Protein AF-A0A914K8G0-F1 (afdb_monomer)

pLDDT: mean 84.27, std 13.59, range [43.78, 97.12]

Foldseek 3Di:
DDKDFDDDPHDTPDIDDPDDPVRVVVVVVVVVVVVPCVVVPDPPPPPPPDDDPVRVVVVVVVVVVVVVVCVCVDPVVVVVVVVPDPVVVLQVVQQDPNDGDVVSSVVVSVVCCVPPNDDDPPAAQDPPPRHGFDPVQWDWDDDDPCCCPVVVDPTDIDTDD

Sequence (161 aa):
MPTFVFISENGEIDRMQGASPQGLKTKIQNWINYLGPVAAAAPSKPNPKAANEAEKSWLSQFVKYSDKVMEYEDEIAQTLAKSLIPLEELLKKVSLDGKRNDFLLASDLMNWFHDEFFEWTDTPKCKSCNEKTSKDTRSNGTPTEEEKNEGDAQRVEVYFC

Structure (mmCIF, N/CA/C/O backbone):
data_AF-A0A914K8G0-F1
#
_entry.id   AF-A0A914K8G0-F1
#
loop_
_atom_site.group_PDB
_atom_site.id
_atom_site.type_symbol
_atom_site.label_atom_id
_atom_site.label_alt_id
_atom_site.label_comp_id
_atom_site.label_asym_id
_atom_site.label_entity_id
_atom_site.label_seq_id
_atom_site.pdbx_PDB_ins_code
_atom_site.Cartn_x
_atom_site.Cartn_y
_atom_site.Cartn_z
_atom_site.occupancy
_atom_site.B_iso_or_equiv
_atom_site.auth_seq_id
_atom_site.auth_comp_id
_atom_site.auth_asym_id
_atom_site.auth_atom_id
_atom_site.pdbx_PDB_model_num
ATOM 1 N N . MET A 1 1 ? 13.741 27.099 -10.796 1.00 59.41 1 MET A N 1
ATOM 2 C CA . MET A 1 1 ? 14.178 26.724 -12.162 1.00 59.41 1 MET A CA 1
ATOM 3 C C . MET A 1 1 ? 15.545 26.069 -12.066 1.00 59.41 1 MET A C 1
ATOM 5 O O . MET A 1 1 ? 16.414 26.685 -11.458 1.00 59.41 1 MET A O 1
ATOM 9 N N . PRO A 1 2 ? 15.739 24.854 -12.603 1.00 69.88 2 PRO A N 1
ATOM 10 C CA . PRO A 1 2 ? 17.043 24.200 -12.587 1.00 69.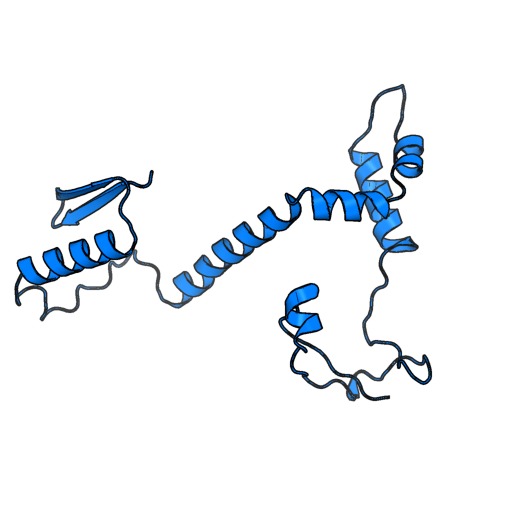88 2 PRO A CA 1
ATOM 11 C C . PRO A 1 2 ? 18.041 24.964 -13.466 1.00 69.88 2 PRO A C 1
ATOM 13 O O . PRO A 1 2 ? 17.684 25.470 -14.535 1.00 69.88 2 PRO A O 1
ATOM 16 N N . THR A 1 3 ? 19.285 25.047 -13.000 1.00 79.31 3 THR A N 1
ATOM 17 C CA . THR A 1 3 ? 20.401 25.674 -13.714 1.00 79.31 3 THR A CA 1
ATOM 18 C C . THR A 1 3 ? 21.428 24.603 -14.039 1.00 79.31 3 THR A C 1
ATOM 20 O O . THR A 1 3 ? 21.918 23.919 -13.146 1.00 79.31 3 THR A O 1
ATOM 23 N N . PHE A 1 4 ? 21.753 24.466 -15.316 1.00 80.25 4 PHE A N 1
ATOM 24 C CA . PHE A 1 4 ? 22.742 23.533 -15.831 1.00 80.25 4 PHE A CA 1
ATOM 25 C C . PHE A 1 4 ? 24.057 24.272 -16.053 1.00 80.25 4 PHE A C 1
ATOM 27 O O . PHE A 1 4 ? 24.072 25.337 -16.671 1.00 80.25 4 PHE A O 1
ATOM 34 N N . VAL A 1 5 ? 25.149 23.712 -15.544 1.00 82.62 5 VAL A N 1
ATOM 35 C CA . VAL A 1 5 ? 26.502 24.253 -15.692 1.00 82.62 5 VAL A CA 1
ATOM 36 C C . VAL A 1 5 ? 27.320 23.251 -16.496 1.00 82.62 5 VAL A C 1
ATOM 38 O O . VAL A 1 5 ? 27.313 22.058 -16.194 1.00 82.62 5 VAL A O 1
ATOM 41 N N . PHE A 1 6 ? 28.001 23.729 -17.528 1.00 79.44 6 PHE A N 1
ATOM 42 C CA . PHE A 1 6 ? 28.878 22.940 -18.380 1.00 79.44 6 PHE A CA 1
ATOM 43 C C . PHE A 1 6 ? 30.317 23.241 -17.971 1.00 79.44 6 PHE A C 1
ATOM 45 O O . PHE A 1 6 ? 30.693 24.405 -17.848 1.00 79.44 6 PHE A O 1
ATOM 52 N N . ILE A 1 7 ? 31.119 22.204 -17.735 1.00 80.38 7 ILE A N 1
ATOM 53 C CA . ILE A 1 7 ? 32.484 22.328 -17.208 1.00 80.38 7 ILE A CA 1
ATOM 54 C C . ILE A 1 7 ? 33.422 21.488 -18.080 1.00 80.38 7 ILE A C 1
ATOM 56 O O . ILE A 1 7 ? 33.103 20.340 -18.387 1.00 80.38 7 ILE A O 1
ATOM 60 N N . SER A 1 8 ? 34.577 22.044 -18.453 1.00 78.12 8 SER A N 1
ATOM 61 C CA . SER A 1 8 ? 35.662 21.334 -19.146 1.00 78.12 8 SER A CA 1
ATOM 62 C C . SER A 1 8 ? 37.015 21.768 -18.588 1.00 78.12 8 SER A C 1
ATOM 64 O O . SER A 1 8 ? 37.175 22.932 -18.234 1.00 78.12 8 SER A O 1
ATOM 66 N N . GLU A 1 9 ? 37.968 20.834 -18.483 1.00 64.69 9 GLU A N 1
ATOM 67 C CA . GLU A 1 9 ? 39.376 21.081 -18.104 1.00 64.69 9 GLU A CA 1
ATOM 68 C C . GLU A 1 9 ? 39.568 22.100 -16.957 1.00 64.69 9 GLU A C 1
ATOM 70 O O . GLU A 1 9 ? 40.454 22.949 -16.988 1.00 64.69 9 GLU A O 1
ATOM 75 N N . ASN A 1 10 ? 38.740 21.972 -15.911 1.00 60.72 10 ASN A N 1
ATOM 76 C CA . ASN A 1 10 ? 38.751 22.765 -14.670 1.00 60.72 10 ASN A CA 1
ATOM 77 C C . ASN A 1 10 ? 38.126 24.174 -14.729 1.00 60.72 10 ASN A C 1
ATOM 79 O O . ASN A 1 10 ? 38.303 24.945 -13.786 1.00 60.72 10 ASN A O 1
ATOM 83 N N . GLY A 1 11 ? 37.350 24.503 -15.766 1.00 69.81 11 GLY A N 1
ATOM 84 C CA . GLY A 1 11 ? 36.607 25.763 -15.860 1.00 69.81 11 GLY A CA 1
ATOM 85 C C . GLY A 1 11 ? 35.144 25.575 -16.256 1.00 69.81 11 GLY A C 1
ATOM 86 O O . GLY A 1 11 ? 34.799 24.661 -17.007 1.00 69.81 11 GLY A O 1
ATOM 87 N N . GLU A 1 12 ? 34.272 26.450 -15.753 1.00 80.88 12 GLU A N 1
ATOM 88 C CA . GLU A 1 12 ? 32.914 26.589 -16.281 1.00 80.88 12 GLU A CA 1
ATOM 89 C C . GLU A 1 12 ? 32.993 27.160 -17.699 1.00 80.88 12 GLU A C 1
ATOM 91 O O . GLU A 1 12 ? 33.496 28.263 -17.907 1.00 80.88 12 GLU A O 1
ATOM 96 N N . ILE A 1 13 ? 32.516 26.384 -18.669 1.00 78.69 13 ILE A N 1
ATOM 97 C CA . ILE A 1 13 ? 32.504 26.756 -20.085 1.00 78.69 13 ILE A CA 1
ATOM 98 C C . ILE A 1 13 ? 31.170 27.375 -20.502 1.00 78.69 13 ILE A C 1
ATOM 100 O O . ILE A 1 13 ? 31.128 28.141 -21.460 1.00 78.69 13 ILE A O 1
ATOM 104 N N . ASP A 1 14 ? 30.074 27.049 -19.808 1.00 79.50 14 ASP A N 1
ATOM 105 C CA . ASP A 1 14 ? 28.744 27.544 -20.159 1.00 79.50 14 ASP A CA 1
ATOM 106 C C . ASP A 1 14 ? 27.739 27.343 -19.013 1.00 79.50 14 ASP A C 1
ATOM 108 O O . ASP A 1 14 ? 27.896 26.462 -18.164 1.00 79.50 14 ASP A O 1
ATOM 112 N N . ARG A 1 15 ? 26.646 28.107 -19.034 1.00 84.38 15 ARG A N 1
ATOM 113 C CA . ARG A 1 15 ? 25.532 28.003 -18.087 1.00 84.38 15 ARG A CA 1
ATOM 114 C C . ARG A 1 15 ? 24.197 28.113 -18.811 1.00 84.38 15 ARG A C 1
ATOM 116 O O . ARG A 1 15 ? 24.047 28.828 -19.800 1.00 84.38 15 ARG A O 1
ATOM 123 N N . MET A 1 16 ? 23.191 27.392 -18.333 1.00 79.38 16 MET A N 1
ATOM 124 C CA . MET A 1 16 ? 21.840 27.442 -18.883 1.00 79.38 16 MET A CA 1
ATOM 125 C C . MET A 1 16 ? 20.802 27.344 -17.771 1.00 79.38 16 MET A C 1
ATOM 127 O O . MET A 1 16 ? 20.732 26.341 -17.072 1.00 79.38 16 MET A O 1
ATOM 131 N N . GLN A 1 17 ? 19.973 28.370 -17.613 1.00 79.12 17 GLN A N 1
ATOM 132 C CA . GLN A 1 17 ? 18.918 28.400 -16.602 1.00 79.12 17 GLN A CA 1
ATOM 133 C C . GLN A 1 17 ? 17.561 28.100 -17.248 1.00 79.12 17 GLN A C 1
ATOM 135 O O . GLN A 1 17 ? 17.196 28.730 -18.236 1.00 79.12 17 GLN A O 1
ATOM 140 N N . GLY A 1 18 ? 16.812 27.142 -16.697 1.00 69.25 18 GLY A N 1
ATOM 141 C CA . GLY A 1 18 ? 15.442 26.848 -17.131 1.00 69.25 18 GLY A CA 1
ATOM 142 C C . GLY A 1 18 ? 15.301 26.158 -18.489 1.00 69.25 18 GLY A C 1
ATOM 143 O O . GLY A 1 18 ? 14.327 26.408 -19.191 1.00 69.25 18 GLY A O 1
ATOM 144 N N . ALA A 1 19 ? 16.256 25.313 -18.880 1.00 63.25 19 ALA A N 1
ATOM 145 C CA . ALA A 1 19 ? 16.222 24.637 -20.175 1.00 63.25 19 ALA A CA 1
ATOM 146 C C . ALA A 1 19 ? 15.122 23.563 -20.265 1.00 63.25 19 ALA A C 1
ATOM 148 O O . ALA A 1 19 ? 14.969 22.753 -19.350 1.00 63.25 19 ALA A O 1
ATOM 149 N N . SER A 1 20 ? 14.427 23.497 -21.406 1.00 72.31 20 SER A N 1
ATOM 150 C CA . SER A 1 20 ? 13.657 22.307 -21.783 1.00 72.31 20 SER A CA 1
ATOM 151 C C . SER A 1 20 ? 14.610 21.129 -22.066 1.00 72.31 20 SER A C 1
ATOM 153 O O . SER A 1 20 ? 15.748 21.359 -22.496 1.00 72.31 20 SER A O 1
ATOM 155 N N . PRO A 1 21 ? 14.185 19.865 -21.874 1.00 75.62 21 PRO A N 1
ATOM 156 C CA . PRO A 1 21 ? 15.040 18.691 -22.098 1.00 75.62 21 PRO A CA 1
ATOM 157 C C . PRO A 1 21 ? 15.693 18.655 -23.490 1.00 75.62 21 PRO A C 1
ATOM 159 O O . PRO A 1 21 ? 16.854 18.274 -23.643 1.00 75.62 21 PRO A O 1
ATOM 162 N N . GLN A 1 22 ? 14.968 19.109 -24.512 1.00 77.81 22 GLN A N 1
ATOM 163 C CA . GLN A 1 22 ? 15.439 19.203 -25.890 1.00 77.81 22 GLN A CA 1
ATOM 164 C C . GLN A 1 22 ? 16.498 20.299 -26.046 1.00 77.81 22 GLN A C 1
ATOM 166 O O . GLN A 1 22 ? 17.524 20.061 -26.678 1.00 77.81 22 GLN A O 1
ATOM 171 N N . GLY A 1 23 ? 16.294 21.468 -25.426 1.00 78.38 23 GLY A N 1
ATOM 172 C CA . GLY A 1 23 ? 17.271 22.559 -25.439 1.00 78.38 23 GLY A CA 1
ATOM 173 C C . GLY A 1 23 ? 18.592 22.160 -24.780 1.00 78.38 23 GLY A C 1
ATOM 174 O O . GLY A 1 23 ? 19.662 22.449 -25.317 1.00 78.38 23 GLY A O 1
ATOM 175 N N . LEU A 1 24 ? 18.520 21.418 -23.671 1.00 79.75 24 LEU A N 1
ATOM 176 C CA . LEU A 1 24 ? 19.697 20.862 -23.006 1.00 79.75 24 LEU A CA 1
ATOM 177 C C . LEU A 1 24 ? 20.433 19.860 -23.910 1.00 79.75 24 LEU A C 1
ATOM 179 O O . LEU A 1 24 ? 21.649 19.955 -24.070 1.00 79.75 24 LEU A O 1
ATOM 183 N N . LYS A 1 25 ? 19.700 18.940 -24.549 1.00 79.62 25 LYS A N 1
ATOM 184 C CA . LYS A 1 25 ? 20.268 17.924 -25.450 1.00 79.62 25 LYS A CA 1
ATOM 185 C C . LYS A 1 25 ? 21.004 18.546 -26.638 1.00 79.62 25 LYS A C 1
ATOM 187 O O . LYS A 1 25 ? 22.133 18.150 -26.920 1.00 79.62 25 LYS A O 1
ATOM 192 N N . THR A 1 26 ? 20.406 19.540 -27.290 1.00 81.06 26 THR A N 1
ATOM 193 C CA . THR A 1 26 ? 21.040 20.258 -28.406 1.00 81.06 26 THR A CA 1
ATOM 194 C C . THR A 1 26 ? 22.317 20.959 -27.953 1.00 81.06 26 THR A C 1
ATOM 196 O O . THR A 1 26 ? 23.341 20.890 -28.628 1.00 81.06 26 THR A O 1
ATOM 199 N N . LYS A 1 27 ? 22.289 21.591 -26.774 1.00 79.62 27 LYS A N 1
ATOM 200 C CA . LYS A 1 27 ? 23.448 22.302 -26.226 1.00 79.62 27 LYS A CA 1
ATOM 201 C C . LYS A 1 27 ? 24.607 21.346 -25.912 1.00 79.62 27 LYS A C 1
ATOM 203 O O . LYS A 1 27 ? 25.747 21.652 -26.245 1.00 79.62 27 LYS A O 1
ATOM 208 N N . ILE A 1 28 ? 24.311 20.158 -25.377 1.00 77.69 28 ILE A N 1
ATOM 209 C CA . ILE A 1 28 ? 25.293 19.078 -25.170 1.00 77.69 28 ILE A CA 1
ATOM 210 C C . ILE A 1 28 ? 25.904 18.625 -26.505 1.00 77.69 28 ILE A C 1
ATOM 212 O O . ILE A 1 28 ? 27.123 18.534 -26.625 1.00 77.69 28 ILE A O 1
ATOM 216 N N . GLN A 1 29 ? 25.077 18.370 -27.522 1.00 78.50 29 GLN A N 1
ATOM 217 C CA . GLN A 1 29 ? 25.548 17.916 -28.836 1.00 78.50 29 GLN A CA 1
ATOM 218 C C . GLN A 1 29 ? 26.435 18.955 -29.531 1.00 78.50 29 GLN A C 1
ATOM 220 O O . GLN A 1 29 ? 27.447 18.597 -30.128 1.00 78.50 29 GLN A O 1
ATOM 225 N N . ASN A 1 30 ? 26.105 20.241 -29.406 1.00 79.94 30 ASN A N 1
ATOM 226 C CA . ASN A 1 30 ? 26.916 21.324 -29.957 1.00 79.94 30 ASN A CA 1
ATOM 227 C C . ASN A 1 30 ? 28.311 21.371 -29.329 1.00 79.94 30 ASN A C 1
ATOM 229 O O . ASN A 1 30 ? 29.295 21.498 -30.054 1.00 79.94 30 ASN A O 1
ATOM 233 N N . TRP A 1 31 ? 28.409 21.213 -28.006 1.00 76.06 31 TRP A N 1
ATOM 234 C CA . TRP A 1 31 ? 29.698 21.161 -27.315 1.00 76.06 31 TRP A CA 1
ATOM 235 C C . TRP A 1 31 ? 30.521 19.928 -27.705 1.00 76.06 31 TRP A C 1
ATOM 237 O O . TRP A 1 31 ? 31.720 20.051 -27.941 1.00 76.06 31 TRP A O 1
ATOM 247 N N . ILE A 1 32 ? 29.878 18.767 -27.866 1.00 69.38 32 ILE A N 1
ATOM 248 C CA . ILE A 1 32 ? 30.532 17.548 -28.373 1.00 69.38 32 ILE A CA 1
ATOM 249 C C . ILE A 1 32 ? 31.111 17.777 -29.778 1.00 69.38 32 ILE A C 1
ATOM 251 O O . ILE A 1 32 ? 32.236 17.371 -30.054 1.00 69.38 32 ILE A O 1
ATOM 255 N N . ASN A 1 33 ? 30.372 18.464 -30.652 1.00 70.44 33 ASN A N 1
ATOM 256 C CA . ASN A 1 33 ? 30.799 18.733 -32.025 1.00 70.44 33 ASN A CA 1
ATOM 257 C C . ASN A 1 33 ? 31.897 19.810 -32.112 1.00 70.44 33 ASN A C 1
ATOM 259 O O . ASN A 1 33 ? 32.807 19.687 -32.930 1.00 70.44 33 ASN A O 1
ATOM 263 N N . TYR A 1 34 ? 31.832 20.852 -31.273 1.00 65.25 34 TYR A N 1
ATOM 264 C CA . TYR A 1 34 ? 32.803 21.954 -31.248 1.00 65.25 34 TYR A CA 1
ATOM 265 C C . TYR A 1 34 ? 34.207 21.500 -30.816 1.00 65.25 34 TYR A C 1
ATOM 267 O O . TYR A 1 34 ? 35.203 22.038 -31.289 1.00 65.25 34 TYR A O 1
ATOM 275 N N . LEU A 1 35 ? 34.298 20.474 -29.964 1.00 62.22 35 LEU A N 1
ATOM 276 C CA . LEU A 1 35 ? 35.571 19.939 -29.465 1.00 62.22 35 LEU A CA 1
ATOM 277 C C . LEU A 1 35 ? 36.327 19.046 -30.477 1.00 62.22 35 LEU A C 1
ATOM 279 O O . LEU A 1 35 ? 37.465 18.658 -30.213 1.00 62.22 35 LEU A O 1
ATOM 283 N N . GLY A 1 36 ? 35.753 18.771 -31.655 1.00 48.75 36 GLY A N 1
ATOM 284 C CA . GLY A 1 36 ? 36.438 18.113 -32.774 1.00 48.75 36 GLY A CA 1
ATOM 285 C C . GLY A 1 36 ? 36.899 16.659 -32.524 1.00 48.75 36 GLY A C 1
ATOM 286 O O . GLY A 1 36 ? 36.740 16.105 -31.435 1.00 48.75 36 GLY A O 1
ATOM 287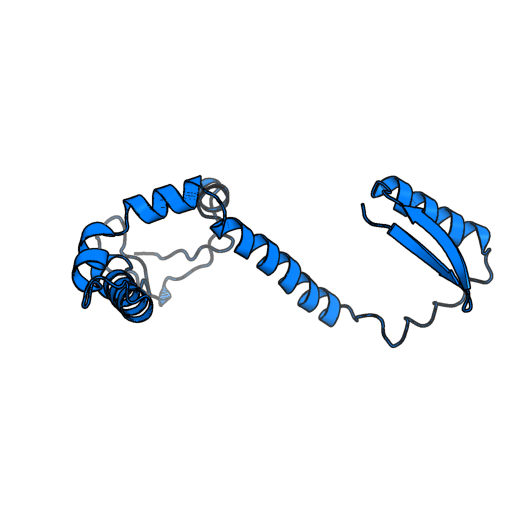 N N . PRO A 1 37 ? 37.501 15.989 -33.532 1.00 47.59 37 PRO A N 1
ATOM 288 C CA . PRO A 1 37 ? 37.754 14.541 -33.511 1.00 47.59 37 PRO A CA 1
ATOM 289 C C . PRO A 1 37 ? 38.815 14.084 -32.498 1.00 47.59 37 PRO A C 1
ATOM 291 O O . PRO A 1 37 ? 38.985 12.884 -32.295 1.00 47.59 37 PRO A O 1
ATOM 294 N N . VAL A 1 38 ? 39.520 15.009 -31.841 1.00 46.81 38 VAL A N 1
ATOM 295 C CA . VAL A 1 38 ? 40.530 14.678 -30.821 1.00 46.81 38 VAL A CA 1
ATOM 296 C C . VAL A 1 38 ? 39.865 14.168 -29.533 1.00 46.81 38 VAL A C 1
ATOM 298 O O . VAL A 1 38 ? 40.448 13.351 -28.825 1.00 46.81 38 VAL A O 1
ATOM 301 N N . ALA A 1 39 ? 38.606 14.548 -29.282 1.00 48.62 39 ALA A N 1
ATOM 302 C CA . ALA A 1 39 ? 37.797 14.022 -28.180 1.00 48.62 39 ALA A CA 1
ATOM 303 C C . ALA A 1 39 ? 36.964 12.779 -28.560 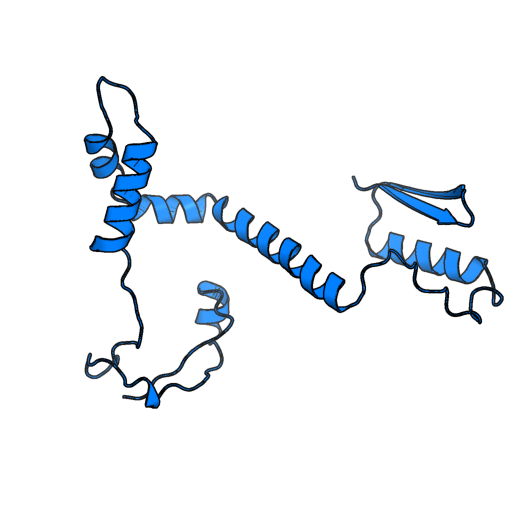1.00 48.62 39 ALA A C 1
ATOM 305 O O . ALA A 1 39 ? 36.456 12.092 -27.678 1.00 48.62 39 ALA A O 1
ATOM 306 N N . ALA A 1 40 ? 36.825 12.471 -29.856 1.00 45.78 40 ALA A N 1
ATOM 307 C CA . ALA A 1 40 ? 36.001 11.359 -30.345 1.00 45.78 40 ALA A CA 1
ATOM 308 C C . ALA A 1 40 ? 36.755 10.016 -30.453 1.00 45.78 40 ALA A C 1
ATOM 310 O O . ALA A 1 40 ? 36.120 8.979 -30.628 1.00 45.78 40 ALA A O 1
ATOM 311 N N . ALA A 1 41 ? 38.091 10.018 -30.357 1.00 43.78 41 ALA A N 1
ATOM 312 C CA . ALA A 1 41 ? 38.924 8.822 -30.549 1.00 43.78 41 ALA A CA 1
ATOM 313 C C . ALA A 1 41 ? 39.561 8.261 -29.264 1.00 43.78 41 ALA A C 1
ATOM 315 O O . ALA A 1 41 ? 40.095 7.154 -29.283 1.00 43.78 41 ALA A O 1
ATOM 316 N N . ALA A 1 42 ? 39.488 8.973 -28.141 1.00 45.12 42 ALA A N 1
ATOM 317 C CA . ALA A 1 42 ? 39.772 8.380 -26.842 1.00 45.12 42 ALA A CA 1
ATOM 318 C C . ALA A 1 42 ? 38.424 8.094 -26.177 1.00 45.12 42 ALA A C 1
ATOM 320 O O . ALA A 1 42 ? 37.655 9.043 -26.015 1.00 45.12 42 ALA A O 1
ATOM 321 N N . PRO A 1 43 ? 38.098 6.848 -25.772 1.00 46.25 43 PRO A N 1
ATOM 322 C CA . PRO A 1 43 ? 37.035 6.673 -24.796 1.00 46.25 43 PRO A CA 1
ATOM 323 C C . PRO A 1 43 ? 37.424 7.574 -23.628 1.00 46.25 43 PRO A C 1
ATOM 325 O O . PRO A 1 43 ? 38.476 7.363 -23.014 1.00 46.25 43 PRO A O 1
ATOM 328 N N . SER A 1 44 ? 36.651 8.638 -23.389 1.00 51.88 44 SER A N 1
ATOM 329 C CA . SER A 1 44 ? 36.800 9.433 -22.182 1.00 51.88 44 SER A CA 1
ATOM 330 C C . SER A 1 44 ? 36.810 8.411 -21.062 1.00 51.88 44 SER A C 1
ATOM 332 O O . SER A 1 44 ? 35.852 7.648 -20.923 1.00 51.88 44 SER A O 1
ATOM 334 N N . LYS A 1 45 ? 37.955 8.265 -20.373 1.00 50.19 45 LYS A N 1
ATOM 335 C CA . LYS A 1 45 ? 38.054 7.302 -19.276 1.00 50.19 45 LYS A CA 1
ATOM 336 C C . LYS A 1 45 ? 36.836 7.598 -18.412 1.00 50.19 45 LYS A C 1
ATOM 338 O O . LYS A 1 45 ? 36.722 8.758 -17.996 1.00 50.19 45 LYS A O 1
ATOM 343 N N . PRO A 1 46 ? 35.893 6.644 -18.255 1.00 57.34 46 PRO A N 1
ATOM 344 C CA . PRO A 1 46 ? 34.673 6.908 -17.519 1.00 57.34 46 PRO A CA 1
ATOM 345 C C . PRO A 1 46 ? 35.128 7.516 -16.209 1.00 57.34 46 PRO A C 1
ATOM 347 O O . PRO A 1 46 ? 36.059 6.981 -15.596 1.00 57.34 46 PRO A O 1
ATOM 350 N N . ASN A 1 47 ? 34.597 8.703 -15.888 1.00 67.44 47 ASN A N 1
ATOM 351 C CA . ASN A 1 47 ? 34.986 9.416 -14.680 1.00 67.44 47 ASN A CA 1
ATOM 352 C C . ASN A 1 47 ? 35.033 8.358 -13.571 1.00 67.44 47 ASN A C 1
ATOM 354 O O . ASN A 1 47 ? 34.023 7.686 -13.376 1.00 67.44 47 ASN A O 1
ATOM 358 N N . PRO A 1 48 ? 36.176 8.134 -12.901 1.00 68.38 48 PRO A N 1
ATOM 359 C CA . PRO A 1 48 ? 36.301 7.037 -11.945 1.00 68.38 48 PRO A CA 1
ATOM 360 C C . PRO A 1 48 ? 35.325 7.183 -10.767 1.00 68.38 48 PRO A C 1
ATOM 362 O O . PRO A 1 48 ? 35.182 6.264 -9.972 1.00 68.38 48 PRO A O 1
ATOM 365 N N . LYS A 1 49 ? 34.660 8.343 -10.659 1.00 73.75 49 LYS A N 1
ATOM 366 C CA . LYS A 1 49 ? 33.585 8.647 -9.713 1.00 73.75 49 LYS A CA 1
ATOM 367 C C . LYS A 1 49 ? 32.175 8.630 -10.326 1.00 73.75 49 LYS A C 1
ATOM 369 O O . LYS A 1 49 ? 31.224 8.966 -9.629 1.00 73.75 49 LYS A O 1
ATOM 374 N N . ALA A 1 50 ? 32.019 8.346 -11.618 1.00 78.50 50 ALA A N 1
ATOM 375 C CA . ALA A 1 50 ? 30.704 8.180 -12.226 1.00 78.50 50 ALA A CA 1
ATOM 376 C C . ALA A 1 50 ? 30.111 6.837 -11.809 1.00 78.50 50 ALA A C 1
ATOM 378 O O . ALA A 1 50 ? 30.810 5.825 -11.808 1.00 78.50 50 ALA A O 1
ATOM 379 N N . ALA A 1 51 ? 28.813 6.849 -11.505 1.00 81.69 51 ALA A N 1
ATOM 380 C CA . ALA A 1 51 ? 28.084 5.645 -11.154 1.00 81.69 51 ALA A CA 1
ATOM 381 C C . ALA A 1 51 ? 28.174 4.613 -12.290 1.00 81.69 51 ALA A C 1
ATOM 383 O O . ALA A 1 51 ? 27.911 4.935 -13.456 1.00 81.69 51 ALA A O 1
ATOM 384 N N . ASN A 1 52 ? 28.530 3.378 -11.953 1.00 88.75 52 ASN A N 1
ATOM 385 C CA . ASN A 1 52 ? 28.456 2.245 -12.868 1.00 88.75 52 ASN A CA 1
ATOM 386 C C . ASN A 1 52 ? 26.987 1.848 -13.130 1.00 88.75 52 ASN A C 1
ATOM 388 O O . ASN A 1 52 ? 26.069 2.360 -12.495 1.00 88.75 52 ASN A O 1
ATOM 392 N N . GLU A 1 53 ? 26.729 0.948 -14.080 1.00 88.69 53 GLU A N 1
ATOM 393 C CA . GLU A 1 53 ? 25.348 0.577 -14.444 1.00 88.69 53 GLU A CA 1
ATOM 394 C C . GLU A 1 53 ? 24.555 -0.060 -13.291 1.00 88.69 53 GLU A C 1
ATOM 396 O O . GLU A 1 53 ? 23.360 0.203 -13.150 1.00 88.69 53 GLU A O 1
ATOM 401 N N . ALA A 1 54 ? 25.206 -0.836 -12.419 1.00 90.62 54 ALA A N 1
ATOM 402 C CA . ALA A 1 54 ? 24.552 -1.399 -11.240 1.00 90.62 54 ALA A CA 1
ATOM 403 C C . ALA A 1 54 ? 24.191 -0.299 -10.229 1.00 90.62 54 ALA A C 1
ATOM 405 O O . ALA A 1 54 ? 23.077 -0.272 -9.710 1.00 90.62 54 ALA A O 1
ATOM 406 N N . GLU A 1 55 ? 25.096 0.655 -10.009 1.00 88.12 55 GLU A N 1
ATOM 407 C CA . GLU A 1 55 ? 24.854 1.827 -9.167 1.00 88.12 55 GLU A CA 1
ATOM 408 C C . GLU A 1 55 ? 23.741 2.701 -9.744 1.00 88.12 55 GLU A C 1
ATOM 410 O O . GLU A 1 55 ? 22.861 3.114 -9.001 1.00 88.12 55 GLU A O 1
ATOM 415 N N . LYS A 1 56 ? 23.699 2.926 -11.062 1.00 89.19 56 LYS A N 1
ATOM 416 C CA . LYS A 1 56 ? 22.591 3.641 -11.717 1.00 89.19 56 LYS A CA 1
ATOM 417 C C . LYS A 1 56 ? 21.260 2.918 -11.531 1.00 89.19 56 LYS A C 1
ATOM 419 O O . LYS A 1 56 ? 20.266 3.564 -11.214 1.00 89.19 56 LYS A O 1
ATOM 424 N N . SER A 1 57 ? 21.239 1.595 -11.704 1.00 89.88 57 SER A N 1
ATOM 425 C CA . SER A 1 57 ? 20.036 0.779 -11.506 1.00 89.88 57 SER A CA 1
ATOM 426 C C . SER A 1 57 ? 19.577 0.736 -10.049 1.00 89.88 57 SER A C 1
ATOM 428 O O . SER A 1 57 ? 18.399 0.512 -9.788 1.00 89.88 57 SER A O 1
ATOM 430 N N . TRP A 1 58 ? 20.489 0.890 -9.096 1.00 91.88 58 TRP A N 1
ATOM 431 C CA . TRP A 1 58 ? 20.152 1.008 -7.683 1.00 91.88 58 TRP A CA 1
ATOM 432 C C . TRP A 1 58 ? 19.658 2.420 -7.352 1.00 91.88 58 TRP A C 1
ATOM 434 O O . TRP A 1 58 ? 18.605 2.577 -6.741 1.00 91.88 58 TRP A O 1
ATOM 444 N N . LEU A 1 59 ? 20.351 3.454 -7.837 1.00 90.62 59 LEU A N 1
ATOM 445 C CA . LEU A 1 59 ? 19.975 4.857 -7.653 1.00 90.62 59 LEU A CA 1
ATOM 446 C C . LEU A 1 59 ? 18.599 5.172 -8.251 1.00 90.62 59 LEU A C 1
ATOM 448 O O . LEU A 1 59 ? 17.838 5.940 -7.665 1.00 90.62 59 LEU A O 1
ATOM 452 N N . SER A 1 60 ? 18.239 4.554 -9.378 1.00 90.38 60 SER A N 1
ATOM 453 C CA . SER A 1 60 ? 16.914 4.727 -9.981 1.00 90.38 60 SER A CA 1
ATOM 454 C C . SER A 1 60 ? 15.774 4.215 -9.092 1.00 90.38 60 SER A C 1
ATOM 456 O O . SER A 1 60 ? 14.656 4.718 -9.202 1.00 90.38 60 SER A O 1
ATOM 458 N N . GLN A 1 61 ? 16.038 3.285 -8.164 1.00 91.50 61 GLN A N 1
ATOM 459 C CA . GLN A 1 61 ? 15.030 2.828 -7.204 1.00 91.50 61 GLN A CA 1
ATOM 460 C C . GLN A 1 61 ? 14.611 3.955 -6.256 1.00 91.50 61 GLN A C 1
ATOM 462 O O . GLN A 1 61 ? 13.432 4.053 -5.932 1.00 91.50 61 GLN A O 1
ATOM 467 N N . PHE A 1 62 ? 15.530 4.845 -5.859 1.00 91.50 62 PHE A N 1
ATOM 468 C CA . PHE A 1 62 ? 15.197 5.973 -4.979 1.00 91.50 62 PHE A CA 1
ATOM 469 C C . PHE A 1 62 ? 14.209 6.934 -5.624 1.00 91.50 62 PHE A C 1
ATOM 471 O O . PHE A 1 62 ? 13.301 7.386 -4.941 1.00 91.50 62 PHE A O 1
ATOM 478 N N . VAL A 1 63 ? 14.357 7.199 -6.926 1.00 90.94 63 VAL A N 1
ATOM 479 C CA . VAL A 1 63 ? 13.415 8.045 -7.676 1.00 90.94 63 VAL A CA 1
ATOM 480 C C . VAL A 1 63 ? 12.024 7.412 -7.663 1.00 90.94 63 VAL A C 1
ATOM 482 O O . VAL A 1 63 ? 11.042 8.058 -7.315 1.00 90.94 63 VAL A O 1
ATOM 485 N N . LYS A 1 64 ? 11.946 6.104 -7.932 1.00 87.56 64 LYS A N 1
ATOM 486 C CA . LYS A 1 64 ? 10.676 5.372 -7.873 1.00 87.56 64 LYS A CA 1
ATOM 487 C C . LYS A 1 64 ? 10.025 5.454 -6.486 1.00 87.56 64 LYS A C 1
ATOM 489 O O . LYS A 1 64 ? 8.819 5.652 -6.388 1.00 87.56 64 LYS A O 1
ATOM 494 N N . TYR A 1 65 ? 10.799 5.279 -5.415 1.00 89.69 65 TYR A N 1
ATOM 495 C CA . TYR A 1 65 ? 10.259 5.347 -4.056 1.00 89.69 65 TYR A CA 1
ATOM 496 C C . TYR A 1 65 ? 9.905 6.771 -3.624 1.00 89.69 65 TYR A C 1
ATOM 498 O O . TYR A 1 65 ? 8.925 6.932 -2.904 1.00 89.69 65 TYR A O 1
ATOM 506 N N . SER A 1 66 ? 10.644 7.794 -4.068 1.00 92.69 66 SER A N 1
ATOM 507 C CA . SER A 1 66 ? 10.274 9.183 -3.786 1.00 92.69 66 SER A CA 1
ATOM 508 C C . SER A 1 66 ? 8.943 9.539 -4.430 1.00 92.69 66 SER A C 1
ATOM 510 O O . SER A 1 66 ? 8.109 10.143 -3.766 1.00 92.69 66 SER A O 1
ATOM 512 N N . ASP A 1 67 ? 8.717 9.098 -5.670 1.00 88.94 67 ASP A N 1
ATOM 513 C CA . ASP A 1 67 ? 7.447 9.319 -6.364 1.00 88.94 67 ASP A CA 1
ATOM 514 C C . ASP A 1 67 ? 6.302 8.586 -5.649 1.00 88.94 67 ASP A C 1
ATOM 516 O O . ASP A 1 67 ? 5.252 9.172 -5.404 1.00 88.94 67 ASP A O 1
ATOM 520 N N . LYS A 1 68 ? 6.538 7.343 -5.206 1.00 89.06 68 LYS A N 1
ATOM 521 C CA . LYS A 1 68 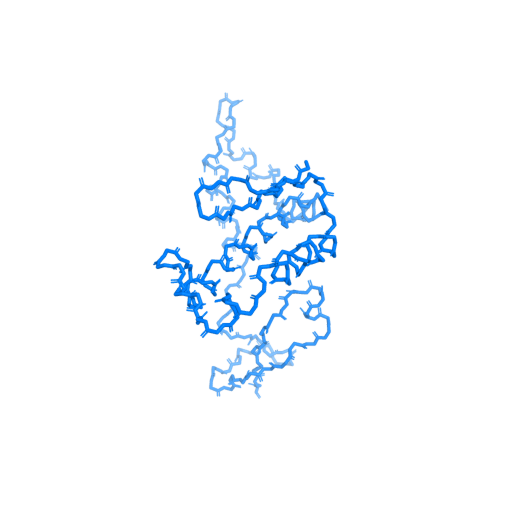? 5.536 6.546 -4.483 1.00 89.06 68 LYS A CA 1
ATOM 522 C C . LYS A 1 68 ? 5.130 7.154 -3.137 1.00 89.06 68 LYS A C 1
ATOM 524 O O . LYS A 1 68 ? 3.977 7.054 -2.743 1.00 89.06 68 LYS A O 1
ATOM 529 N N . VAL A 1 69 ? 6.051 7.795 -2.416 1.00 93.06 69 VAL A N 1
ATOM 530 C CA . VAL A 1 69 ? 5.714 8.471 -1.148 1.00 93.06 69 VAL A CA 1
ATOM 531 C C . VAL A 1 69 ? 4.751 9.638 -1.380 1.00 93.06 69 VAL A C 1
ATOM 533 O O . VAL A 1 69 ? 3.884 9.876 -0.544 1.00 93.06 69 VAL A O 1
ATOM 536 N N . MET A 1 70 ? 4.851 10.318 -2.525 1.00 92.50 70 MET A N 1
ATOM 537 C CA . MET A 1 70 ? 3.946 11.418 -2.862 1.00 92.50 70 MET A CA 1
ATOM 538 C C . MET A 1 70 ? 2.500 10.956 -3.085 1.00 92.50 70 MET A C 1
ATOM 540 O O . MET A 1 70 ? 1.593 11.766 -2.929 1.00 92.50 70 MET A O 1
ATOM 544 N N . GLU A 1 71 ? 2.259 9.677 -3.397 1.00 90.31 71 GLU A N 1
ATOM 545 C CA . GLU A 1 71 ? 0.900 9.124 -3.528 1.00 90.31 71 GLU A CA 1
ATOM 546 C C . GLU A 1 71 ? 0.109 9.240 -2.213 1.00 90.31 71 GLU A C 1
ATOM 548 O O . GLU A 1 71 ? -1.100 9.460 -2.239 1.00 90.31 71 GLU A O 1
ATOM 553 N N . TYR A 1 72 ? 0.777 9.171 -1.054 1.00 93.94 72 TYR A N 1
ATOM 554 C CA . TYR A 1 72 ? 0.122 9.338 0.251 1.00 93.94 72 TYR A CA 1
ATOM 555 C C . TYR A 1 72 ? -0.324 10.779 0.532 1.00 93.94 72 TYR A C 1
ATOM 557 O O . TYR A 1 72 ? -1.110 10.999 1.456 1.00 93.94 72 TYR A O 1
ATOM 565 N N . GLU A 1 73 ? 0.156 11.753 -0.244 1.00 95.44 73 GLU A N 1
ATOM 566 C CA . GLU A 1 73 ? -0.225 13.165 -0.129 1.00 95.44 73 GLU A CA 1
ATOM 567 C C . GLU A 1 73 ? -1.482 13.507 -0.950 1.00 95.44 73 GLU A C 1
ATOM 569 O O . GLU A 1 73 ? -1.973 14.631 -0.868 1.00 95.44 73 GLU A O 1
ATOM 574 N N . ASP A 1 74 ? -2.032 12.560 -1.723 1.00 95.00 74 ASP A N 1
ATOM 575 C CA . ASP A 1 74 ? -3.288 12.772 -2.446 1.00 95.00 74 ASP A CA 1
ATOM 576 C C . ASP A 1 74 ? -4.475 12.922 -1.480 1.00 95.00 74 ASP A C 1
ATOM 578 O O . ASP A 1 74 ? -4.818 12.020 -0.709 1.00 95.00 74 ASP A O 1
ATOM 582 N N . GLU A 1 75 ? -5.143 14.074 -1.539 1.00 96.81 75 GLU A N 1
ATOM 583 C CA . GLU A 1 75 ? -6.246 14.416 -0.639 1.00 96.81 75 GLU A CA 1
ATOM 584 C C . GLU A 1 75 ? -7.452 13.484 -0.815 1.00 96.81 75 GLU A C 1
ATOM 586 O O . GLU A 1 75 ? -8.147 13.174 0.162 1.00 96.81 75 GLU A O 1
ATOM 591 N N . ILE A 1 76 ? -7.701 13.013 -2.042 1.00 95.75 76 ILE A N 1
ATOM 592 C CA . ILE A 1 76 ? -8.808 12.096 -2.336 1.00 95.75 76 ILE A CA 1
ATOM 593 C C . ILE A 1 76 ? -8.520 10.737 -1.697 1.00 95.75 76 ILE A C 1
ATOM 595 O O . ILE A 1 76 ? -9.352 10.242 -0.930 1.00 95.75 76 ILE A O 1
ATOM 599 N N . ALA A 1 77 ? -7.332 10.171 -1.926 1.00 93.25 77 ALA A N 1
ATOM 600 C CA . ALA A 1 77 ? -6.894 8.930 -1.294 1.00 93.25 77 ALA A CA 1
ATOM 601 C C . ALA A 1 77 ? -6.915 9.025 0.239 1.00 93.25 77 ALA A C 1
ATOM 603 O O . ALA A 1 77 ? -7.449 8.135 0.903 1.00 93.25 77 ALA A O 1
ATOM 604 N N . GLN A 1 78 ? -6.425 10.125 0.822 1.00 96.00 78 GLN A N 1
ATOM 605 C CA . GLN A 1 78 ? -6.494 10.338 2.270 1.00 96.00 78 GLN A CA 1
ATOM 606 C C . GLN A 1 78 ? -7.935 10.396 2.787 1.00 96.00 78 GLN A C 1
ATOM 608 O O . GLN A 1 78 ? -8.220 9.893 3.874 1.00 96.00 78 GLN A O 1
ATOM 613 N N . THR A 1 79 ? -8.845 11.020 2.038 1.00 96.38 79 THR A N 1
ATOM 614 C CA . THR A 1 79 ? -10.262 11.117 2.412 1.00 96.38 79 THR A CA 1
ATOM 615 C C . THR A 1 79 ? -10.936 9.748 2.379 1.00 96.38 79 THR A C 1
ATOM 617 O O . THR A 1 79 ? -11.653 9.402 3.317 1.00 96.38 79 THR A O 1
ATOM 620 N N . LEU A 1 80 ? -10.661 8.944 1.348 1.00 95.12 80 LEU A N 1
ATOM 621 C CA . LEU A 1 80 ? -11.146 7.566 1.243 1.00 95.12 80 LEU A CA 1
ATOM 622 C C . LEU A 1 80 ? -10.568 6.673 2.346 1.00 95.12 80 LEU A C 1
ATOM 624 O O . LEU A 1 80 ? -11.302 5.913 2.965 1.00 95.12 80 LEU A O 1
ATOM 628 N N . ALA A 1 81 ? -9.279 6.796 2.661 1.00 94.81 81 ALA A N 1
ATOM 629 C CA . ALA A 1 81 ? -8.684 6.051 3.766 1.00 94.81 81 ALA A CA 1
ATOM 630 C C . ALA A 1 81 ? -9.344 6.421 5.107 1.00 94.81 81 ALA A C 1
ATOM 632 O O . ALA A 1 81 ? -9.741 5.547 5.876 1.00 94.81 81 ALA A O 1
ATOM 633 N N . LYS A 1 82 ? -9.530 7.721 5.375 1.00 94.19 82 LYS A N 1
ATOM 634 C CA . LYS A 1 82 ? -10.172 8.217 6.604 1.00 94.19 82 LYS A CA 1
ATOM 635 C C . LYS A 1 82 ? -11.642 7.816 6.730 1.00 94.19 82 LYS A C 1
ATOM 637 O O . LYS A 1 82 ? -12.119 7.750 7.856 1.00 94.19 82 LYS A O 1
ATOM 642 N N . SER A 1 83 ? -12.353 7.561 5.629 1.00 96.19 83 SER A N 1
ATOM 643 C CA . SER A 1 83 ? -13.752 7.111 5.685 1.00 96.19 83 SER A CA 1
ATOM 644 C C . SER A 1 83 ? -13.894 5.648 6.116 1.00 96.19 83 SER A C 1
ATOM 646 O O . SER A 1 83 ? -14.952 5.266 6.612 1.00 96.19 83 SER A O 1
ATOM 648 N N . LEU A 1 84 ? -12.835 4.847 5.961 1.00 96.00 84 LEU A N 1
ATOM 649 C CA . LEU A 1 84 ? -12.780 3.451 6.402 1.00 96.00 84 LEU A CA 1
ATOM 650 C C . LEU A 1 84 ? -12.249 3.309 7.835 1.00 96.00 84 LEU A C 1
ATOM 652 O O . LEU A 1 84 ? -12.617 2.374 8.541 1.00 96.00 84 LEU A O 1
ATOM 656 N N . ILE A 1 85 ? -11.381 4.227 8.266 1.00 95.56 85 ILE A N 1
ATOM 657 C CA . ILE A 1 85 ? -10.795 4.216 9.610 1.00 95.56 85 ILE A CA 1
ATOM 658 C C . ILE A 1 85 ? -11.856 4.653 10.639 1.00 95.56 85 ILE A C 1
ATOM 660 O O . ILE A 1 85 ? -12.419 5.741 10.494 1.00 95.56 85 ILE A O 1
ATOM 664 N N . PRO A 1 86 ? -12.082 3.901 11.736 1.00 94.69 86 PRO A N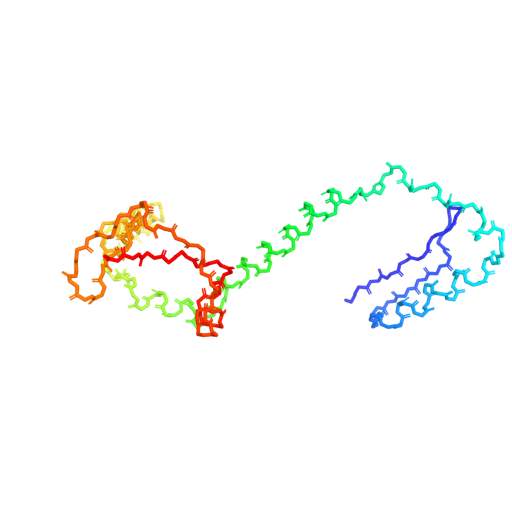 1
ATOM 665 C CA . PRO A 1 86 ? -13.012 4.270 12.808 1.00 94.69 86 PRO A CA 1
ATOM 666 C C . PRO A 1 86 ? -12.420 5.368 13.712 1.00 94.69 86 PRO A C 1
ATOM 668 O O . PRO A 1 86 ? -12.195 5.192 14.911 1.00 94.69 86 PRO A O 1
ATOM 671 N N . LEU A 1 87 ? -12.136 6.535 13.128 1.00 88.81 87 LEU A N 1
ATOM 672 C CA . LEU A 1 87 ? -11.356 7.601 13.754 1.00 88.81 87 LEU A CA 1
ATOM 673 C C . LEU A 1 87 ? -12.003 8.120 15.044 1.00 88.81 87 LEU A C 1
ATOM 675 O O . LEU A 1 87 ? -11.302 8.395 16.015 1.00 88.81 87 LEU A O 1
ATOM 679 N N . GLU A 1 88 ? -13.331 8.224 15.083 1.00 87.81 88 GLU A N 1
ATOM 680 C CA . GLU A 1 88 ? -14.054 8.671 16.277 1.00 87.81 88 GLU A CA 1
ATOM 681 C C . GLU A 1 88 ? -13.853 7.734 17.474 1.00 87.81 88 GLU A C 1
ATOM 683 O O . GLU A 1 88 ? -13.743 8.194 18.611 1.00 87.81 88 GLU A O 1
ATOM 688 N N . GLU A 1 89 ? -13.805 6.423 17.236 1.00 88.75 89 GLU A N 1
ATOM 689 C CA . GLU A 1 89 ? -13.609 5.425 18.288 1.00 88.75 89 GLU A CA 1
ATOM 690 C C . GLU A 1 89 ? -12.163 5.405 18.770 1.00 88.75 89 GLU A C 1
ATOM 692 O O . GLU A 1 89 ? -11.915 5.381 19.977 1.00 88.75 89 GLU A O 1
ATOM 697 N N . LEU A 1 90 ? -11.215 5.489 17.833 1.00 88.81 90 LEU A N 1
ATOM 698 C CA . LEU A 1 90 ? -9.788 5.560 18.138 1.00 88.81 90 LEU A CA 1
ATOM 699 C C . LEU A 1 90 ? -9.460 6.825 18.948 1.00 88.81 90 LEU A C 1
ATOM 701 O O . LEU A 1 90 ? -8.771 6.755 19.961 1.00 88.81 90 LEU A O 1
ATOM 705 N N . LEU A 1 91 ? -10.014 7.986 18.584 1.00 84.81 91 LEU A N 1
ATOM 706 C CA . LEU A 1 91 ? -9.753 9.241 19.300 1.00 84.81 91 LEU A CA 1
ATOM 707 C C . LEU A 1 91 ? -10.343 9.269 20.719 1.00 84.81 91 LEU A C 1
ATOM 709 O O . LEU A 1 91 ? -9.743 9.878 21.607 1.00 84.81 91 LEU A O 1
ATOM 713 N N . LYS A 1 92 ? -11.474 8.591 20.966 1.00 83.19 92 LYS A N 1
ATOM 714 C CA . LYS A 1 92 ? -12.056 8.469 22.318 1.00 83.19 92 LYS A CA 1
ATOM 715 C C . LYS A 1 92 ? -11.122 7.735 23.284 1.00 83.19 92 LYS A C 1
ATOM 717 O O . LYS A 1 92 ? -11.062 8.107 24.453 1.00 83.19 92 LYS A O 1
ATOM 722 N N . LYS A 1 93 ? -10.384 6.728 22.806 1.00 74.38 93 LYS A N 1
ATOM 723 C CA . LYS A 1 93 ? -9.466 5.900 23.616 1.00 74.38 93 LYS A CA 1
ATOM 724 C C . LYS A 1 93 ? -8.173 6.628 24.003 1.00 74.38 93 LYS A C 1
ATOM 726 O O . LYS A 1 93 ? -7.545 6.293 25.002 1.00 74.38 93 LYS A O 1
ATOM 731 N N . VAL A 1 94 ? -7.798 7.652 23.239 1.00 72.19 94 VAL A N 1
ATOM 732 C CA . VAL A 1 94 ? -6.473 8.293 23.299 1.00 72.19 94 VAL A CA 1
ATOM 733 C C . VAL A 1 94 ? -6.453 9.582 24.135 1.00 72.19 94 VAL A C 1
ATOM 735 O O . VAL A 1 94 ? -5.386 10.119 24.449 1.00 72.19 94 VAL A O 1
ATOM 738 N N . SER A 1 95 ? -7.620 10.103 24.515 1.00 69.75 95 SER A N 1
ATOM 739 C CA . SER A 1 95 ? -7.721 11.354 25.267 1.00 69.75 95 SER A CA 1
ATOM 740 C C . SER A 1 95 ? -7.466 11.136 26.763 1.00 69.75 95 SER A C 1
ATOM 742 O O . SER A 1 95 ? -8.397 10.939 27.541 1.00 69.75 95 SER A O 1
ATOM 744 N N . LEU A 1 96 ? -6.199 11.224 27.171 1.00 63.09 96 LEU A N 1
ATOM 745 C CA . LEU A 1 96 ? -5.795 11.338 28.575 1.00 63.09 96 LEU A CA 1
ATOM 746 C C . LEU A 1 96 ? -5.692 12.829 28.937 1.00 63.09 96 LEU A C 1
ATOM 748 O O . LEU A 1 96 ? -4.979 13.588 28.282 1.00 63.09 96 LEU A O 1
ATOM 752 N N . ASP A 1 97 ? -6.437 13.270 29.952 1.00 65.81 97 ASP A N 1
ATOM 753 C CA . ASP A 1 97 ? -6.345 14.622 30.535 1.00 65.81 97 ASP A CA 1
ATOM 754 C C . ASP A 1 97 ? -6.513 15.797 29.545 1.00 65.81 97 ASP A C 1
ATOM 756 O O . ASP A 1 97 ? -5.961 16.884 29.730 1.00 65.81 97 ASP A O 1
ATOM 760 N N . GLY A 1 98 ? -7.276 15.591 28.466 1.00 68.81 98 GLY A N 1
ATOM 761 C CA . GLY A 1 98 ? -7.538 16.613 27.444 1.00 68.81 98 GLY A CA 1
ATOM 762 C C . GLY A 1 98 ? -6.378 16.861 26.473 1.00 68.81 98 GLY A C 1
ATOM 763 O O . GLY A 1 98 ? -6.443 17.802 25.680 1.00 68.81 98 GLY A O 1
ATOM 764 N N . LYS A 1 99 ? -5.327 16.027 26.498 1.00 76.62 99 LYS A N 1
ATOM 765 C CA . LYS A 1 99 ? -4.235 16.048 25.516 1.00 76.62 99 LYS A CA 1
ATOM 766 C C . LYS A 1 99 ? -4.224 14.761 24.698 1.00 76.62 99 LYS A C 1
ATOM 768 O O . LYS A 1 99 ? -4.277 13.656 25.228 1.00 76.62 99 LYS A O 1
ATOM 773 N N . ARG A 1 100 ? -4.119 14.919 23.379 1.00 78.31 100 ARG A N 1
ATOM 774 C CA . ARG A 1 100 ? -3.984 13.808 22.436 1.00 78.31 100 ARG A CA 1
ATOM 775 C C . ARG A 1 100 ? -2.618 13.142 22.613 1.00 78.31 100 ARG A C 1
ATOM 777 O O . ARG A 1 100 ? -1.592 13.811 22.523 1.00 78.31 100 ARG A O 1
ATOM 784 N N . ASN A 1 101 ? -2.613 11.831 22.837 1.00 87.19 101 ASN A N 1
ATOM 785 C CA . ASN A 1 101 ? -1.400 11.023 22.873 1.00 87.19 101 ASN A CA 1
ATOM 786 C C . ASN A 1 101 ? -1.197 10.301 21.528 1.00 87.19 101 ASN A C 1
ATOM 788 O O . ASN A 1 101 ? -1.761 9.237 21.290 1.00 87.19 101 ASN A O 1
ATOM 792 N N . ASP A 1 102 ? -0.376 10.870 20.646 1.00 89.12 102 ASP A N 1
ATOM 793 C CA . ASP A 1 102 ? -0.147 10.311 19.305 1.00 89.12 102 ASP A CA 1
ATOM 794 C C . ASP A 1 102 ? 0.438 8.894 19.312 1.00 89.12 102 ASP A C 1
ATOM 796 O O . ASP A 1 102 ? 0.155 8.115 18.404 1.00 89.12 102 ASP A O 1
ATOM 800 N N . PHE A 1 103 ? 1.205 8.531 20.342 1.00 90.31 103 PHE A N 1
ATOM 801 C CA . PHE A 1 103 ? 1.749 7.181 20.467 1.00 90.31 103 PHE A CA 1
ATOM 802 C C . PHE A 1 103 ? 0.641 6.147 20.703 1.00 90.31 103 PHE A C 1
ATOM 804 O O . PHE A 1 103 ? 0.620 5.107 20.047 1.00 90.31 103 PHE A O 1
ATOM 811 N N . LEU A 1 104 ? -0.310 6.450 21.594 1.00 89.25 104 LEU A N 1
ATOM 812 C CA . LEU A 1 104 ? -1.468 5.579 21.820 1.00 89.25 104 LEU A CA 1
ATOM 813 C C . LEU A 1 104 ? -2.363 5.505 20.580 1.00 89.25 104 LEU A C 1
ATOM 815 O O . LEU A 1 104 ? -2.816 4.420 20.238 1.00 89.25 104 LEU A O 1
ATOM 819 N N . LEU A 1 105 ? -2.549 6.618 19.859 1.00 91.19 105 LEU A N 1
ATOM 820 C CA . LEU A 1 105 ? -3.304 6.603 18.602 1.00 91.19 105 LEU A CA 1
ATOM 821 C C . LEU A 1 105 ? -2.653 5.700 17.555 1.00 91.19 105 LEU A C 1
ATOM 823 O O . LEU A 1 105 ? -3.348 4.923 16.909 1.00 91.19 105 LEU A O 1
ATOM 827 N N . ALA A 1 106 ? -1.332 5.794 17.387 1.00 92.69 106 ALA A N 1
ATOM 828 C CA . ALA A 1 106 ? -0.603 4.946 16.451 1.00 92.69 106 ALA A CA 1
ATOM 829 C C . ALA A 1 106 ? -0.681 3.462 16.846 1.00 92.69 106 ALA A C 1
ATOM 831 O O . ALA A 1 106 ? -0.864 2.610 15.980 1.00 92.69 106 ALA A O 1
ATOM 832 N N . SER A 1 107 ? -0.586 3.159 18.145 1.00 92.88 107 SER A N 1
ATOM 833 C CA . SER A 1 107 ? -0.748 1.799 18.666 1.00 92.88 107 SER A CA 1
ATOM 834 C C . SER A 1 107 ? -2.150 1.246 18.393 1.00 92.88 107 SER A C 1
ATOM 836 O O . SER A 1 107 ? -2.279 0.143 17.870 1.00 92.88 107 SER A O 1
ATOM 838 N N . 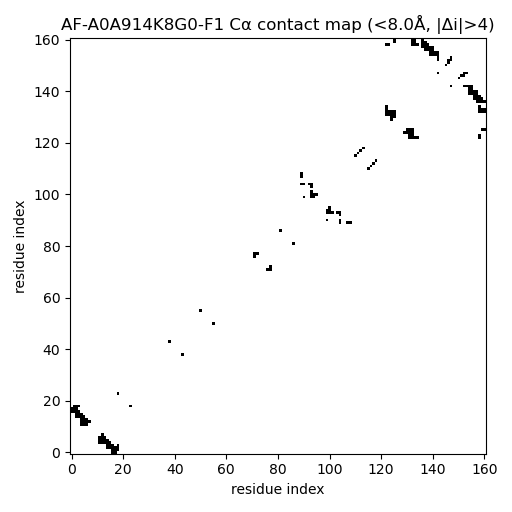ASP A 1 108 ? -3.200 2.003 18.711 1.00 92.81 108 ASP A N 1
ATOM 839 C CA . ASP A 1 108 ? -4.582 1.559 18.506 1.00 92.81 108 ASP A CA 1
ATOM 840 C C . ASP A 1 108 ? -4.921 1.425 17.018 1.00 92.81 108 ASP A C 1
ATOM 842 O O . ASP A 1 108 ? -5.602 0.478 16.627 1.00 92.81 108 ASP A O 1
ATOM 846 N N . LEU A 1 109 ? -4.402 2.324 16.175 1.00 94.69 109 LEU A N 1
ATOM 847 C CA . LEU A 1 109 ? -4.533 2.225 14.722 1.00 94.69 109 LEU A CA 1
ATOM 848 C C . LEU A 1 109 ? -3.865 0.952 14.183 1.00 94.69 109 LEU A C 1
ATOM 850 O O . LEU A 1 109 ? -4.428 0.299 13.310 1.00 94.69 109 LEU A O 1
ATOM 854 N N . MET A 1 110 ? -2.689 0.586 14.705 1.00 95.75 110 MET A N 1
ATOM 855 C CA . MET A 1 110 ? -1.993 -0.642 14.312 1.00 95.75 110 MET A CA 1
ATOM 856 C C . MET A 1 110 ? -2.790 -1.892 14.701 1.00 95.75 110 MET A C 1
ATOM 858 O O . MET A 1 110 ? -2.922 -2.805 13.887 1.00 95.75 110 MET A O 1
ATOM 862 N N . ASN A 1 111 ? -3.353 -1.916 15.913 1.00 94.81 111 ASN A N 1
ATOM 863 C CA . ASN A 1 111 ? -4.185 -3.028 16.378 1.00 94.81 111 ASN A CA 1
ATOM 864 C C . ASN A 1 111 ? -5.444 -3.172 15.514 1.00 94.81 111 ASN A C 1
ATOM 866 O O . ASN A 1 111 ? -5.717 -4.255 15.011 1.00 94.81 111 ASN A O 1
ATOM 870 N N . TRP A 1 112 ? -6.157 -2.069 15.258 1.00 95.81 112 TRP A N 1
ATOM 871 C CA . TRP A 1 112 ? -7.316 -2.067 14.361 1.00 95.81 112 TRP A CA 1
ATOM 872 C C . TRP A 1 112 ? -6.957 -2.561 12.953 1.00 95.81 112 TRP A C 1
ATOM 874 O O . TRP A 1 112 ? -7.667 -3.389 12.381 1.00 95.81 112 TRP A O 1
ATOM 884 N N . PHE A 1 113 ? -5.837 -2.087 12.397 1.00 97.12 113 PHE A N 1
ATOM 885 C CA . PHE A 1 113 ? -5.408 -2.496 11.065 1.00 97.12 113 PHE A CA 1
ATOM 886 C C . PHE A 1 113 ? -5.182 -4.010 10.989 1.00 97.12 113 PHE A C 1
ATOM 888 O O . PHE A 1 113 ? -5.642 -4.648 10.048 1.00 97.12 113 PHE A O 1
ATOM 895 N N . HIS A 1 114 ? -4.492 -4.574 11.982 1.00 96.06 114 HIS A N 1
ATOM 896 C CA . HIS A 1 114 ? -4.157 -5.994 12.032 1.00 96.06 114 HIS A CA 1
ATOM 897 C C . HIS A 1 114 ? -5.364 -6.895 12.332 1.00 96.06 114 HIS A C 1
ATOM 899 O O . HIS A 1 114 ? -5.507 -7.939 11.701 1.00 96.06 114 HIS A O 1
ATOM 905 N N . ASP A 1 115 ? -6.206 -6.518 13.296 1.00 96.00 115 ASP A N 1
ATOM 906 C CA . ASP A 1 115 ? -7.246 -7.406 13.830 1.00 96.00 115 ASP A CA 1
ATOM 907 C C . ASP A 1 115 ? -8.583 -7.296 13.082 1.00 96.00 115 ASP A C 1
ATOM 909 O O . ASP A 1 115 ? -9.352 -8.258 13.062 1.00 96.00 115 ASP A O 1
ATOM 913 N N . GLU A 1 116 ? -8.881 -6.138 12.482 1.00 96.19 116 GLU A N 1
ATOM 914 C CA . GLU A 1 116 ? -10.217 -5.841 11.946 1.00 96.19 116 GLU A CA 1
ATOM 915 C C . GLU A 1 116 ? -10.222 -5.477 10.458 1.00 96.19 116 GLU A C 1
ATOM 917 O O . GLU A 1 116 ? -11.169 -5.817 9.749 1.00 96.19 116 GLU A O 1
ATOM 922 N N . PHE A 1 117 ? -9.198 -4.771 9.973 1.00 97.12 117 PHE A N 1
ATOM 923 C CA . PHE A 1 117 ? -9.212 -4.219 8.615 1.00 97.12 117 PHE A CA 1
ATOM 924 C C . PHE A 1 117 ? -8.500 -5.100 7.582 1.00 97.12 117 PHE A C 1
ATOM 926 O O . PHE A 1 117 ? -9.004 -5.286 6.474 1.00 97.12 117 PHE A O 1
ATOM 933 N N . PHE A 1 118 ? -7.315 -5.616 7.912 1.00 97.00 118 PHE A N 1
ATOM 934 C CA . PHE A 1 118 ? -6.447 -6.316 6.969 1.00 97.00 118 PHE A CA 1
ATOM 935 C C . PHE A 1 118 ? -6.465 -7.834 7.194 1.00 97.00 118 PHE A C 1
ATOM 937 O O . PHE A 1 118 ? -6.285 -8.308 8.309 1.00 97.00 118 PHE A O 1
ATOM 944 N N . GLU A 1 119 ? -6.598 -8.618 6.120 1.00 94.50 119 GLU A N 1
ATOM 945 C CA . GLU A 1 119 ? -6.477 -10.083 6.167 1.00 94.50 119 GLU A CA 1
ATOM 946 C C . GLU A 1 119 ? -5.192 -10.528 5.457 1.00 94.50 119 GLU A C 1
ATOM 948 O O . GLU A 1 119 ? -4.985 -10.277 4.266 1.00 94.50 119 GLU A O 1
ATOM 953 N N . TRP A 1 120 ? -4.322 -11.244 6.175 1.00 95.38 120 TRP A N 1
ATOM 954 C CA . TRP A 1 120 ? -3.154 -11.870 5.561 1.00 95.38 120 TRP A CA 1
ATOM 955 C C . TRP A 1 120 ? -3.575 -12.978 4.586 1.00 95.38 120 TRP A C 1
ATOM 957 O O . TRP A 1 120 ? -4.207 -13.962 4.977 1.00 95.38 120 TRP A O 1
ATOM 967 N N . THR A 1 121 ? -3.153 -12.866 3.325 1.00 93.69 121 THR A N 1
ATOM 968 C CA . THR A 1 121 ? -3.454 -13.854 2.280 1.00 93.69 121 THR A CA 1
ATOM 969 C C . THR A 1 121 ? -2.182 -14.562 1.825 1.00 93.69 121 THR A C 1
ATOM 971 O O . THR A 1 121 ? -1.394 -14.020 1.060 1.00 93.69 121 THR A O 1
ATOM 974 N N . ASP A 1 122 ? -1.996 -15.799 2.289 1.00 93.81 122 ASP A N 1
ATOM 975 C CA . ASP A 1 122 ? -0.917 -16.694 1.838 1.00 93.81 122 ASP A CA 1
ATOM 976 C C . ASP A 1 122 ? -1.284 -17.407 0.525 1.00 93.81 122 ASP A C 1
ATOM 978 O O . ASP A 1 122 ? -0.473 -17.534 -0.385 1.00 93.81 122 ASP A O 1
ATOM 982 N N . THR A 1 123 ? -2.545 -17.827 0.411 1.00 95.19 123 THR A N 1
ATOM 983 C CA . THR A 1 123 ? -3.171 -18.318 -0.821 1.00 95.19 123 THR A CA 1
ATOM 984 C C . THR A 1 123 ? -4.613 -17.817 -0.859 1.00 95.19 123 THR A C 1
ATOM 986 O O . THR A 1 123 ? -5.281 -17.862 0.183 1.00 95.19 123 THR A O 1
ATOM 989 N N . PRO A 1 124 ? -5.130 -17.368 -2.012 1.00 94.69 124 PRO A N 1
ATOM 990 C CA . PRO A 1 124 ? -6.495 -16.869 -2.099 1.00 94.69 124 PRO A CA 1
ATOM 991 C C . PRO A 1 124 ? -7.529 -17.981 -1.853 1.00 94.69 124 PRO A C 1
ATOM 993 O O . PRO A 1 124 ? -7.264 -19.174 -2.021 1.00 94.69 124 PRO A O 1
ATOM 996 N N . LYS A 1 125 ? -8.741 -17.586 -1.456 1.00 95.06 125 LYS A N 1
ATOM 997 C CA . LYS A 1 125 ? -9.907 -18.481 -1.451 1.00 95.06 125 LYS A CA 1
ATOM 998 C C . LYS A 1 125 ? -10.447 -18.592 -2.878 1.00 95.06 125 LYS A C 1
ATOM 1000 O O . LYS A 1 125 ? -10.538 -17.592 -3.593 1.00 95.06 125 LYS A O 1
ATOM 1005 N N . CYS A 1 126 ? -10.804 -19.799 -3.307 1.00 94.44 126 CYS A N 1
ATOM 1006 C CA . CYS A 1 126 ? -11.413 -20.019 -4.613 1.00 94.44 126 CYS A CA 1
ATOM 1007 C C . CYS A 1 126 ? -12.770 -19.308 -4.689 1.00 94.44 126 CYS A C 1
ATOM 1009 O O . CYS A 1 126 ? -13.633 -19.525 -3.844 1.00 94.44 126 CYS A O 1
ATOM 1011 N N . LYS A 1 127 ? -1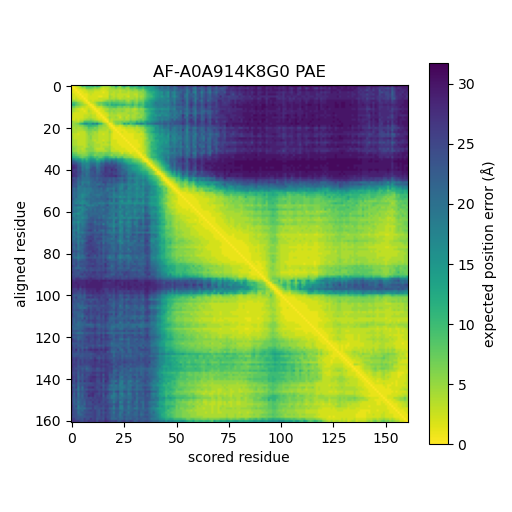3.002 -18.514 -5.741 1.00 93.12 127 LYS A N 1
ATOM 1012 C CA . LYS A 1 127 ? -14.268 -17.780 -5.926 1.00 93.12 127 LYS A CA 1
ATOM 1013 C C . LYS A 1 127 ? -15.496 -18.696 -6.060 1.00 93.12 127 LYS A C 1
ATOM 1015 O O . LYS A 1 127 ? -16.603 -18.256 -5.775 1.00 93.12 127 LYS A O 1
ATOM 1020 N N . SER A 1 128 ? -15.309 -19.947 -6.490 1.00 95.06 128 SER A 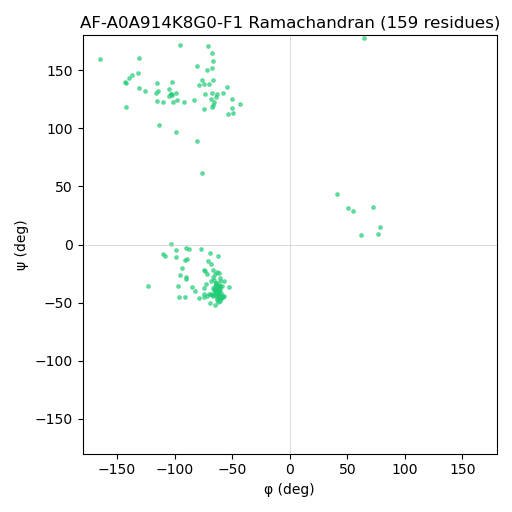N 1
ATOM 1021 C CA . SER A 1 128 ? -16.406 -20.891 -6.742 1.00 95.06 128 SER A CA 1
ATOM 1022 C C . SER A 1 128 ? -16.772 -21.742 -5.524 1.00 95.06 128 SER A C 1
ATOM 1024 O O . SER A 1 128 ? -17.954 -21.922 -5.252 1.00 95.06 128 SER A O 1
ATOM 1026 N N . CYS A 1 129 ? -15.787 -22.291 -4.803 1.00 94.62 129 CYS A N 1
ATOM 1027 C CA . CYS A 1 129 ? -16.029 -23.188 -3.661 1.00 94.62 129 CYS A CA 1
ATOM 1028 C C . CYS A 1 129 ? -15.677 -22.578 -2.296 1.00 94.62 129 CYS A C 1
ATOM 1030 O O . CYS A 1 129 ? -15.989 -23.179 -1.275 1.00 94.62 129 CYS A O 1
ATOM 1032 N N . ASN A 1 130 ? -15.051 -21.397 -2.267 1.00 93.12 130 ASN A N 1
ATOM 1033 C CA . ASN A 1 130 ? -14.611 -20.672 -1.069 1.00 93.12 130 ASN A CA 1
ATOM 1034 C C . ASN A 1 130 ? -13.556 -21.388 -0.197 1.00 93.12 130 ASN A C 1
ATOM 1036 O O . ASN A 1 130 ? -13.203 -20.899 0.876 1.00 93.12 130 ASN A O 1
ATOM 1040 N N . GLU A 1 131 ? -13.008 -22.506 -0.672 1.00 92.88 131 GLU A N 1
ATOM 1041 C CA . GLU A 1 131 ? -11.884 -23.194 -0.036 1.00 92.88 131 GLU A CA 1
ATOM 1042 C C . GLU A 1 131 ? -10.551 -22.520 -0.382 1.00 92.88 131 GLU A C 1
ATOM 1044 O O . GLU A 1 131 ? -10.407 -21.874 -1.426 1.00 92.88 131 GLU A O 1
ATOM 1049 N N . LYS A 1 132 ? -9.551 -22.667 0.493 1.00 92.31 132 LYS A N 1
ATOM 1050 C CA . LYS A 1 132 ? -8.196 -22.158 0.232 1.00 92.31 132 LYS A CA 1
ATOM 1051 C C . LYS A 1 132 ? -7.549 -22.932 -0.917 1.00 92.31 132 LYS A C 1
ATOM 1053 O O . LYS A 1 132 ? -7.518 -24.160 -0.894 1.00 92.31 132 LYS A O 1
ATOM 1058 N N . THR A 1 133 ? -6.987 -22.220 -1.892 1.00 93.06 133 THR A N 1
ATOM 1059 C CA . THR A 1 133 ? -6.245 -22.848 -2.995 1.00 93.06 133 THR A CA 1
ATOM 1060 C C . THR A 1 133 ? -4.899 -23.402 -2.520 1.00 93.06 133 THR A C 1
ATOM 1062 O O . THR A 1 133 ? -4.282 -22.840 -1.618 1.00 93.06 133 THR A O 1
ATOM 1065 N N . SER A 1 134 ? -4.392 -24.464 -3.152 1.00 91.94 134 SER A N 1
ATOM 1066 C CA . SER A 1 134 ? -3.071 -25.014 -2.807 1.00 91.94 134 SER A CA 1
ATOM 1067 C C . SER A 1 134 ? -1.926 -24.157 -3.359 1.00 91.94 134 SER A C 1
ATOM 1069 O O . SER A 1 134 ? -1.971 -23.719 -4.511 1.00 91.94 134 SER A O 1
ATOM 1071 N N . LYS A 1 135 ? -0.846 -24.001 -2.581 1.00 91.69 135 LYS A N 1
ATOM 1072 C CA . LYS A 1 135 ? 0.402 -23.348 -3.022 1.00 91.69 135 LYS A CA 1
ATOM 1073 C C . LYS A 1 135 ? 1.020 -24.007 -4.252 1.00 91.69 135 LYS A C 1
ATOM 1075 O O . LYS A 1 135 ? 1.620 -23.314 -5.070 1.00 91.69 135 LYS A O 1
ATOM 1080 N N . ASP A 1 136 ? 0.839 -25.317 -4.403 1.00 93.50 136 ASP A N 1
ATOM 1081 C CA . ASP A 1 136 ? 1.408 -26.092 -5.513 1.00 93.50 136 ASP A CA 1
ATOM 1082 C C . ASP A 1 136 ? 0.775 -25.734 -6.864 1.00 93.50 136 ASP A C 1
ATOM 1084 O O . ASP A 1 136 ? 1.334 -26.025 -7.918 1.00 93.50 136 ASP A O 1
ATOM 1088 N N . THR A 1 137 ? -0.382 -25.068 -6.840 1.00 92.38 137 THR A N 1
ATOM 1089 C CA . THR A 1 137 ? -1.097 -24.621 -8.042 1.00 92.38 137 THR A CA 1
ATOM 1090 C C . THR A 1 137 ? -0.684 -23.222 -8.496 1.00 92.38 137 THR A C 1
ATOM 1092 O O . THR A 1 137 ? -1.174 -22.740 -9.517 1.00 92.38 137 THR A O 1
ATOM 1095 N N . ARG A 1 138 ? 0.206 -22.550 -7.753 1.00 94.62 138 ARG A N 1
ATOM 1096 C CA . ARG A 1 138 ? 0.614 -21.180 -8.055 1.00 94.62 138 ARG A CA 1
ATOM 1097 C C . ARG A 1 138 ? 1.336 -21.111 -9.398 1.00 94.62 138 ARG A C 1
ATOM 1099 O O . ARG A 1 138 ? 2.363 -21.754 -9.611 1.00 94.62 138 ARG A O 1
ATOM 1106 N N . SER A 1 139 ? 0.859 -20.226 -10.258 1.00 94.94 139 SER A N 1
ATOM 1107 C CA . SER A 1 139 ? 1.481 -19.873 -11.531 1.00 9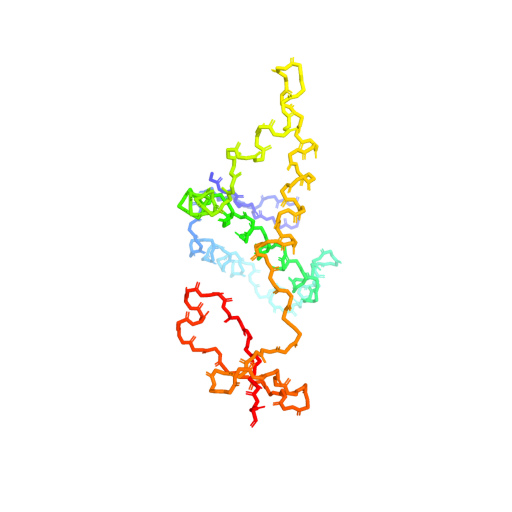4.94 139 SER A CA 1
ATOM 1108 C C . SER A 1 139 ? 1.587 -18.354 -11.685 1.00 94.94 139 SER A C 1
ATOM 1110 O O . SER A 1 139 ? 0.916 -17.596 -10.986 1.00 94.94 139 SER A O 1
ATOM 1112 N N . ASN A 1 140 ? 2.466 -17.893 -12.575 1.00 94.88 140 ASN A N 1
ATOM 1113 C CA . ASN A 1 140 ? 2.591 -16.465 -12.869 1.00 94.88 140 ASN A CA 1
ATOM 1114 C C . ASN A 1 140 ? 1.527 -16.061 -13.895 1.00 94.88 140 ASN A C 1
ATOM 1116 O O . ASN A 1 140 ? 1.478 -16.627 -14.988 1.00 94.88 140 ASN A O 1
ATOM 1120 N N . GLY A 1 141 ? 0.713 -15.068 -13.548 1.00 93.19 141 GLY A N 1
ATOM 1121 C CA . GLY A 1 141 ? -0.239 -14.430 -14.448 1.00 93.19 141 GLY A CA 1
ATOM 1122 C C . GLY A 1 141 ? 0.318 -13.164 -15.091 1.00 93.19 141 GLY A C 1
ATOM 1123 O O . GLY A 1 141 ? 1.378 -12.655 -14.722 1.00 93.19 141 GLY A O 1
ATOM 1124 N N . THR A 1 142 ? -0.435 -12.641 -16.055 1.00 95.38 142 THR A N 1
ATOM 1125 C CA . THR A 1 142 ? -0.263 -11.275 -16.563 1.00 95.38 142 THR A CA 1
ATOM 1126 C C . THR A 1 142 ? -1.369 -10.411 -15.961 1.00 95.38 142 THR A C 1
ATOM 1128 O O . THR A 1 142 ? -2.521 -10.841 -16.039 1.00 95.38 142 THR A O 1
ATOM 1131 N N . PRO A 1 143 ? -1.050 -9.244 -15.367 1.00 96.62 143 PRO A N 1
ATOM 1132 C CA . PRO A 1 143 ? -2.071 -8.325 -14.880 1.00 96.62 143 PRO A CA 1
ATOM 1133 C C . PRO A 1 143 ? -3.065 -7.965 -15.983 1.00 96.62 143 PRO A C 1
ATOM 1135 O O . PRO A 1 143 ? -2.672 -7.676 -17.116 1.00 96.62 143 PRO A O 1
ATOM 1138 N N . THR A 1 144 ? -4.346 -7.978 -15.642 1.00 95.75 144 THR A N 1
ATOM 1139 C CA . THR A 1 144 ? -5.403 -7.393 -16.468 1.00 95.75 144 THR A CA 1
ATOM 1140 C C . THR A 1 144 ? -5.268 -5.868 -16.511 1.00 95.75 144 THR A C 1
ATOM 1142 O O . THR A 1 144 ? -4.567 -5.264 -15.696 1.00 95.75 144 THR A O 1
ATOM 1145 N N . GLU A 1 145 ? -5.946 -5.221 -17.462 1.00 96.31 145 GLU A N 1
ATOM 1146 C CA . GLU A 1 145 ? -5.930 -3.754 -17.558 1.00 96.31 145 GLU A CA 1
ATOM 1147 C C . GLU A 1 145 ? -6.514 -3.082 -16.307 1.00 96.31 145 GLU A C 1
ATOM 1149 O O . GLU A 1 145 ? -5.999 -2.055 -15.877 1.00 96.31 145 GLU A O 1
ATOM 1154 N N . GLU A 1 146 ? -7.540 -3.671 -15.689 1.00 96.00 146 GLU A N 1
ATOM 1155 C CA . GLU A 1 146 ? -8.125 -3.176 -14.435 1.00 96.00 146 GLU A CA 1
ATOM 1156 C C . GLU A 1 146 ? -7.117 -3.274 -13.280 1.00 96.00 146 GLU A C 1
ATOM 1158 O O . GLU A 1 146 ? -6.792 -2.268 -12.656 1.00 96.00 146 GLU A O 1
ATOM 1163 N N . GLU A 1 147 ? -6.518 -4.451 -13.060 1.00 96.19 147 GLU A N 1
ATOM 1164 C CA . GLU A 1 147 ? -5.511 -4.656 -12.004 1.00 96.19 147 GLU A CA 1
ATOM 1165 C C . GLU A 1 147 ? -4.303 -3.726 -12.164 1.00 96.19 147 GLU A C 1
ATOM 1167 O O . GLU A 1 147 ? -3.732 -3.260 -11.178 1.00 96.19 147 GLU A O 1
ATOM 1172 N N . LYS A 1 148 ? -3.911 -3.439 -13.406 1.00 94.50 148 LYS A N 1
ATOM 1173 C CA . LYS A 1 148 ? -2.793 -2.549 -13.707 1.00 94.50 148 LYS A CA 1
ATOM 1174 C C . LYS A 1 148 ? -3.138 -1.076 -13.488 1.00 94.50 148 LYS A C 1
ATOM 1176 O O . LYS A 1 148 ? -2.317 -0.354 -12.932 1.00 94.50 148 LYS A O 1
ATOM 1181 N N . ASN A 1 149 ? -4.304 -0.628 -13.954 1.00 91.69 149 ASN A N 1
ATOM 1182 C CA . ASN A 1 149 ? -4.665 0.792 -13.951 1.00 91.69 149 ASN A CA 1
ATOM 1183 C C . ASN A 1 149 ? -5.269 1.243 -12.616 1.00 91.69 149 ASN A C 1
ATOM 1185 O O . ASN A 1 149 ? -4.997 2.358 -12.182 1.00 91.69 149 ASN A O 1
ATOM 1189 N N . GLU A 1 150 ? -6.064 0.392 -11.966 1.00 88.94 150 GLU A N 1
ATOM 1190 C CA . GLU A 1 150 ? -6.725 0.704 -10.692 1.00 88.94 150 GLU A CA 1
ATOM 1191 C C . GLU A 1 150 ? -5.944 0.160 -9.491 1.00 88.94 150 GLU A C 1
ATOM 1193 O O . GLU A 1 150 ? -5.896 0.797 -8.442 1.00 88.94 150 GLU A O 1
ATOM 1198 N N . GLY A 1 151 ? -5.309 -1.008 -9.642 1.00 87.50 151 GLY A N 1
ATOM 1199 C CA . GLY A 1 151 ? -4.592 -1.692 -8.561 1.00 87.50 151 GLY A CA 1
ATOM 1200 C C . GLY A 1 151 ? -3.074 -1.490 -8.537 1.00 87.50 151 GLY A C 1
ATOM 1201 O O . GLY A 1 151 ? -2.420 -2.012 -7.634 1.00 87.50 151 GLY A O 1
ATOM 1202 N N . ASP A 1 152 ? -2.496 -0.795 -9.527 1.00 91.31 152 ASP A N 1
ATOM 1203 C CA . ASP A 1 152 ? -1.039 -0.663 -9.732 1.00 91.31 152 ASP A CA 1
ATOM 1204 C C . ASP A 1 152 ? -0.298 -2.026 -9.718 1.00 91.31 152 ASP A C 1
ATOM 1206 O O . ASP A 1 152 ? 0.860 -2.166 -9.298 1.00 91.31 152 ASP A O 1
ATOM 1210 N N . ALA A 1 153 ? -0.973 -3.090 -10.169 1.00 94.44 153 ALA A N 1
ATOM 1211 C CA . ALA A 1 153 ? -0.436 -4.442 -10.128 1.00 94.44 153 ALA A CA 1
ATOM 1212 C C . ALA A 1 153 ? 0.646 -4.647 -11.200 1.00 94.44 153 ALA A C 1
ATOM 1214 O O . ALA A 1 153 ? 0.391 -4.638 -12.403 1.00 94.44 153 ALA A O 1
ATOM 1215 N N . GLN A 1 154 ? 1.874 -4.917 -10.753 1.00 92.44 154 GLN A N 1
ATOM 1216 C CA . GLN A 1 154 ? 3.003 -5.259 -11.634 1.00 92.44 154 GLN A CA 1
ATOM 1217 C C . GLN A 1 154 ? 3.178 -6.775 -11.817 1.00 92.44 154 GLN A C 1
ATOM 1219 O O . GLN A 1 154 ? 3.842 -7.227 -12.750 1.00 92.44 154 GLN A O 1
ATOM 1224 N N . ARG A 1 155 ? 2.633 -7.574 -10.895 1.00 94.31 155 ARG A N 1
ATOM 1225 C CA . ARG A 1 155 ? 2.733 -9.038 -10.869 1.00 94.31 155 ARG A CA 1
ATOM 1226 C C . ARG A 1 155 ? 1.417 -9.613 -10.365 1.00 94.31 155 ARG A C 1
ATOM 1228 O O . ARG A 1 155 ? 0.866 -9.089 -9.404 1.00 94.31 155 ARG A O 1
ATOM 1235 N N . VAL A 1 156 ? 0.975 -10.710 -10.972 1.00 96.00 156 VAL A N 1
ATOM 1236 C CA . VAL A 1 156 ? -0.212 -11.459 -10.543 1.00 96.00 156 VAL A CA 1
ATOM 1237 C C . VAL A 1 156 ? 0.170 -12.916 -10.320 1.00 96.00 156 VAL A C 1
ATOM 1239 O O . VAL A 1 156 ? 0.834 -13.529 -11.157 1.00 96.00 156 VAL A O 1
ATOM 1242 N N . GLU A 1 157 ? -0.244 -13.466 -9.183 1.00 95.69 157 GLU A N 1
ATOM 1243 C CA . GLU A 1 157 ? -0.163 -14.895 -8.895 1.00 95.69 157 GLU A CA 1
ATOM 1244 C C . GLU A 1 157 ? -1.527 -15.536 -9.181 1.00 95.69 157 GLU A C 1
ATOM 1246 O O . GLU A 1 157 ? -2.547 -15.110 -8.642 1.00 95.69 157 GLU A O 1
ATOM 1251 N N . VAL A 1 158 ? -1.552 -16.556 -10.039 1.00 95.31 158 VAL A N 1
ATOM 1252 C CA . VAL A 1 158 ? -2.768 -17.287 -10.414 1.00 95.31 158 VAL A CA 1
ATOM 1253 C C . VAL A 1 158 ? -2.767 -18.635 -9.711 1.00 95.31 158 VAL A C 1
ATOM 1255 O O . VAL A 1 158 ? -1.800 -19.391 -9.812 1.00 95.31 158 VAL A O 1
ATOM 1258 N N . TYR A 1 159 ? -3.865 -18.932 -9.023 1.00 95.12 159 TYR A N 1
ATOM 1259 C CA . TYR A 1 159 ? -4.071 -20.170 -8.283 1.00 95.12 159 TYR A CA 1
ATOM 1260 C C . TYR A 1 159 ? -5.220 -20.961 -8.902 1.00 95.12 159 TYR A C 1
ATOM 1262 O O . TYR A 1 159 ? -6.248 -20.386 -9.269 1.00 95.12 159 TYR A O 1
ATOM 1270 N N . PHE A 1 160 ? -5.050 -22.278 -8.995 1.00 90.81 160 PHE A N 1
ATOM 1271 C CA . PHE A 1 160 ? -6.087 -23.182 -9.481 1.00 90.81 160 PHE A CA 1
ATOM 1272 C C . PHE A 1 160 ? -6.740 -23.893 -8.297 1.00 90.81 160 PHE A C 1
ATOM 1274 O O . PHE A 1 160 ? -6.074 -24.245 -7.322 1.00 90.81 160 PHE A O 1
ATOM 1281 N N . CYS A 1 161 ? -8.058 -24.048 -8.376 1.00 87.62 161 CYS A N 1
ATOM 1282 C CA . CYS A 1 161 ? -8.836 -24.797 -7.399 1.00 87.62 161 CYS A CA 1
ATOM 1283 C C . CYS A 1 161 ? -8.859 -26.283 -7.749 1.00 87.62 161 CYS A C 1
ATOM 1285 O O . CYS A 1 161 ? -9.012 -26.588 -8.953 1.00 87.62 161 CYS A O 1
#

Mean predicted aligned error: 13.92 Å

Solvent-accessible surface area (backbone atoms only — not comparable to full-atom values): 9976 Å² total; per-residue (Å²): 123,64,70,49,74,40,72,53,99,91,39,81,75,48,75,45,73,59,66,52,75,66,58,48,51,52,53,53,52,50,54,60,58,72,61,41,71,80,63,73,74,48,79,72,72,71,57,93,83,55,76,48,72,68,51,46,62,53,54,52,48,55,57,55,51,55,57,56,57,53,59,73,69,37,66,68,58,48,51,56,52,54,72,71,46,65,56,73,63,52,54,65,76,26,56,55,94,87,43,82,41,67,67,53,41,52,51,51,51,52,50,45,40,59,77,73,72,51,79,92,75,92,51,61,58,33,92,87,79,64,46,71,33,53,77,89,43,59,41,86,47,77,59,49,72,62,42,36,74,77,64,68,38,88,71,35,82,39,68,49,123

Secondary structure (DSSP, 8-state):
--EEEEEETTEEEEEEES--HHHHHHHHHHHHHHT-TTTTSS-----TTSPPHHHHHHHHHHHHHHHHHHGGG-HHHHHHHHHHS-HHHHHHHHEETTEE-HHHHHHHHHHHIIIII----SSPBPTTT-PBPPGGG-EEEPPPHHHHHTS--S-EEE---

Radius of gyration: 27.09 Å; Cα contacts (8 Å, |Δi|>4): 107; chains: 1; bounding box: 57×54×64 Å